Protein AF-B2IJK7-F1 (afdb_monomer)

Solvent-accessible surface area (backbone atoms only — not comparable to full-atom values): 7210 Å² total; per-residue (Å²): 115,74,63,60,58,51,50,52,51,52,47,44,55,58,32,74,70,55,93,68,40,72,97,35,28,59,68,50,20,49,54,50,22,52,52,36,41,74,74,73,41,57,42,41,41,34,39,35,31,15,52,63,65,85,51,89,66,29,46,69,69,53,67,72,76,44,60,57,65,70,43,72,49,38,26,28,34,38,73,89,52,44,33,43,30,74,33,52,47,36,38,40,63,88,56,65,75,55,29,74,47,49,55,65,61,51,59,72,34,34,76,40,78,42,57,43,70,66,60,52,60,60,69,69,69,74,78,84,126

Nearest PDB structures (foldseek):
  5mho-assembly1_A  TM=5.662E-01  e=1.564E+00  Homo sapiens
  6rbd-assembly1_D  TM=4.227E-01  e=2.426E+00  Saccharomyces cerevisiae S288C
  8scb-assembly1_DD  TM=4.425E-01  e=5.485E+00  Oryctolagus cuniculus

Mean predicted aligned error: 5.9 Å

Radius of gyration: 15.1 Å; Cα contacts (8 Å, |Δi|>4): 200; chains: 1; bounding box: 47×28×39 Å

Secondary structure (DSSP, 8-state):
-HHHHHHHHHHHHHHHT-S--TT-HHHHHHHHHHHHHHTT--EEEEEEEEE-S--TTS-HHHHHH--GGG-EEEEEEETTTEEEES-GGGT-TTS-SSEEEEHHHHHHHEEEEEEHHHHHHHHHTTS--

Sequence (129 aa):
MASVIQDEMLIQESADNLDNYYNRCRGISHRLADALRSQGSVGQVLRCQGLRTEAPDADERWHVLGAQHQWVHFLVQIEGKRIVDLTRRQFFPNCDNPFYQSLEGFTAEWDKIEHEESTFNHRFRGQAG

Structure (mmCIF, N/CA/C/O backbone):
data_AF-B2IJK7-F1
#
_entry.id   AF-B2IJK7-F1
#
loop_
_atom_site.group_PDB
_atom_site.id
_atom_site.type_symbol
_atom_site.label_atom_id
_atom_site.label_alt_id
_atom_site.label_comp_id
_atom_site.label_asym_id
_atom_site.label_entity_id
_atom_site.label_seq_id
_atom_site.pdbx_PDB_ins_code
_atom_site.Cartn_x
_atom_site.Cartn_y
_atom_site.Cartn_z
_atom_site.occupancy
_atom_site.B_iso_or_equiv
_atom_site.auth_seq_id
_atom_site.auth_comp_id
_atom_site.auth_asym_id
_atom_site.auth_atom_id
_atom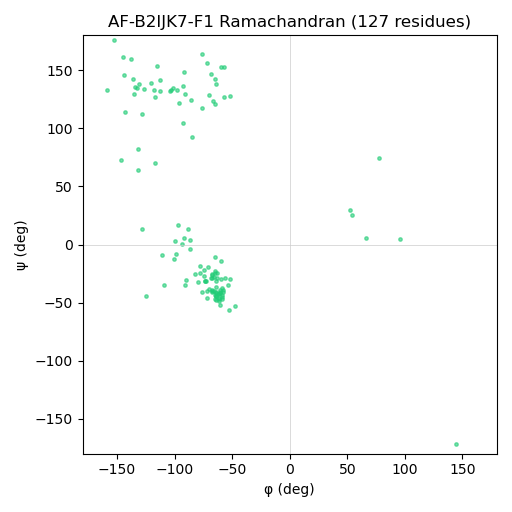_site.pdbx_PDB_model_num
ATOM 1 N N . MET A 1 1 ? -9.140 8.353 20.848 1.00 54.25 1 MET A N 1
ATOM 2 C CA . MET A 1 1 ? -7.743 8.145 21.296 1.00 54.25 1 MET A CA 1
ATOM 3 C C . MET A 1 1 ? -7.450 6.676 21.570 1.00 54.25 1 MET A C 1
ATOM 5 O O . MET A 1 1 ? -6.434 6.217 21.081 1.00 54.25 1 MET A O 1
ATOM 9 N N . ALA A 1 2 ? -8.331 5.926 22.251 1.00 59.88 2 ALA A N 1
ATOM 10 C CA . ALA A 1 2 ? -8.155 4.476 22.431 1.00 59.88 2 ALA A CA 1
ATOM 11 C C . ALA A 1 2 ? -8.068 3.686 21.104 1.00 59.88 2 ALA A C 1
ATOM 13 O O . ALA A 1 2 ? -7.230 2.799 21.004 1.00 59.88 2 ALA A O 1
ATOM 14 N N . SER A 1 3 ? -8.847 4.064 20.077 1.00 79.00 3 SER A N 1
ATOM 15 C CA . SER A 1 3 ? -8.842 3.369 18.777 1.00 79.00 3 SER A CA 1
ATOM 16 C C . SER A 1 3 ? -7.508 3.468 18.034 1.00 79.00 3 SER A C 1
ATOM 18 O O . SER A 1 3 ? -7.030 2.471 17.528 1.00 79.00 3 SER A O 1
ATOM 20 N N . VAL A 1 4 ? -6.846 4.632 18.040 1.00 84.19 4 VAL A N 1
ATOM 21 C CA . VAL A 1 4 ? -5.588 4.833 17.291 1.00 84.19 4 VAL A CA 1
ATOM 22 C C . VAL A 1 4 ? -4.453 3.964 17.837 1.00 84.19 4 VAL A C 1
ATOM 24 O O . VAL A 1 4 ? -3.688 3.403 17.065 1.00 84.19 4 VAL A O 1
ATOM 27 N N . ILE A 1 5 ? -4.356 3.829 19.163 1.00 88.19 5 ILE A N 1
ATOM 28 C CA . ILE A 1 5 ? -3.338 2.975 19.794 1.00 88.19 5 ILE A CA 1
ATOM 29 C C . ILE A 1 5 ? -3.619 1.499 19.478 1.00 88.19 5 ILE A C 1
ATOM 31 O O . ILE A 1 5 ? -2.693 0.746 19.193 1.00 88.19 5 ILE A O 1
ATOM 35 N N . GLN A 1 6 ? -4.891 1.089 19.505 1.00 90.88 6 GLN A N 1
ATOM 36 C CA . GLN A 1 6 ? -5.300 -0.273 19.149 1.00 90.88 6 GLN A CA 1
ATOM 37 C C . GLN A 1 6 ? -5.023 -0.583 17.672 1.00 90.88 6 GLN A C 1
ATOM 39 O O . GLN A 1 6 ? -4.454 -1.632 17.381 1.00 90.88 6 GLN A O 1
ATOM 44 N N . ASP A 1 7 ? -5.328 0.355 16.770 1.00 93.31 7 ASP A N 1
ATOM 45 C CA . ASP A 1 7 ? -5.008 0.247 15.346 1.00 93.31 7 ASP A CA 1
ATOM 46 C C . ASP A 1 7 ? -3.498 0.080 15.141 1.00 93.31 7 ASP A C 1
ATOM 48 O O . ASP A 1 7 ? -3.068 -0.796 14.398 1.00 93.31 7 ASP A O 1
ATOM 52 N N . GLU A 1 8 ? -2.673 0.889 15.813 1.00 94.56 8 GLU A N 1
ATOM 53 C CA . GLU A 1 8 ? -1.211 0.821 15.694 1.00 94.56 8 GLU A CA 1
ATOM 54 C C . GLU A 1 8 ? -0.649 -0.513 16.194 1.00 94.56 8 GLU A C 1
ATOM 56 O O . GLU A 1 8 ? 0.198 -1.103 15.522 1.00 94.56 8 GLU A O 1
ATOM 61 N N . MET A 1 9 ? -1.161 -1.032 17.314 1.00 95.25 9 MET A N 1
ATOM 62 C CA . MET A 1 9 ? -0.800 -2.366 17.803 1.00 95.25 9 MET A CA 1
ATOM 63 C C . MET A 1 9 ? -1.192 -3.463 16.807 1.00 95.25 9 MET A C 1
ATOM 65 O O . MET A 1 9 ? -0.369 -4.321 16.498 1.00 95.25 9 MET A O 1
ATOM 69 N N . LEU A 1 10 ? -2.415 -3.413 16.270 1.00 95.56 10 LEU A N 1
ATOM 70 C CA . LEU A 1 10 ? -2.911 -4.380 15.289 1.00 95.56 10 LEU A CA 1
ATOM 71 C C . LEU A 1 10 ? -2.086 -4.356 13.994 1.00 95.56 10 LEU A C 1
ATOM 73 O O . LEU A 1 10 ? -1.773 -5.403 13.424 1.00 95.56 10 LEU A O 1
ATOM 77 N N . ILE A 1 11 ? -1.750 -3.160 13.511 1.00 96.81 11 ILE A N 1
ATOM 78 C CA . ILE A 1 11 ? -0.937 -2.972 12.309 1.00 96.81 11 ILE A CA 1
ATOM 79 C C . ILE A 1 11 ? 0.468 -3.535 12.533 1.00 96.81 11 ILE A C 1
ATOM 81 O O . ILE A 1 11 ? 0.978 -4.235 11.658 1.00 96.81 11 ILE A O 1
ATOM 85 N N . GLN A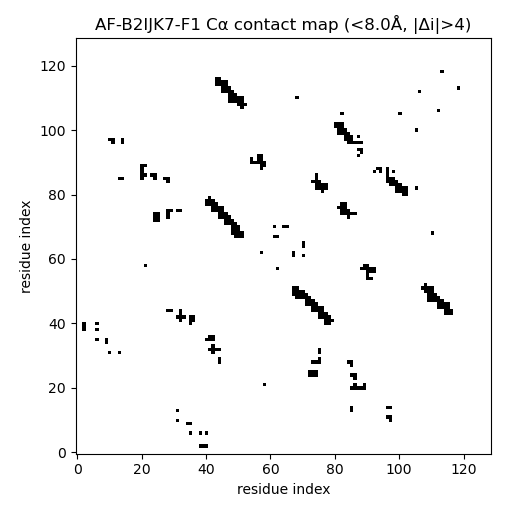 1 12 ? 1.079 -3.259 13.690 1.00 97.19 12 GLN A N 1
ATOM 86 C CA . GLN A 1 12 ? 2.401 -3.784 14.021 1.00 97.19 12 GLN A CA 1
ATOM 87 C C . GLN A 1 12 ? 2.383 -5.313 14.128 1.00 97.19 12 GLN A C 1
ATOM 89 O O . GLN A 1 12 ? 3.183 -5.970 13.472 1.00 97.19 12 GLN A O 1
ATOM 94 N N . GLU A 1 13 ? 1.419 -5.890 14.848 1.00 95.81 13 GLU A N 1
ATOM 95 C CA . GLU A 1 13 ? 1.249 -7.346 14.939 1.00 95.81 13 GLU A CA 1
ATOM 96 C C . GLU A 1 13 ? 1.047 -7.976 13.553 1.00 95.81 13 G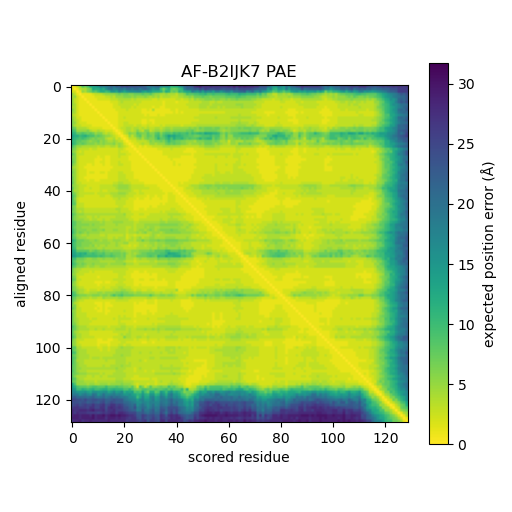LU A C 1
ATOM 98 O O . GLU A 1 13 ? 1.616 -9.022 13.236 1.00 95.81 13 GLU A O 1
ATOM 103 N N . SER A 1 14 ? 0.269 -7.324 12.687 1.00 95.00 14 SER A N 1
ATOM 104 C CA . SER A 1 14 ? 0.073 -7.779 11.310 1.00 95.00 14 SER A CA 1
ATOM 105 C C . SER A 1 14 ? 1.367 -7.736 10.500 1.00 95.00 14 SER A C 1
ATOM 107 O O . SER A 1 14 ? 1.573 -8.620 9.675 1.00 95.00 14 SER A O 1
ATOM 109 N N . ALA A 1 15 ? 2.220 -6.731 10.717 1.00 94.62 15 ALA A N 1
ATOM 110 C CA . ALA A 1 15 ? 3.510 -6.576 10.049 1.00 94.62 15 ALA A CA 1
ATOM 111 C C . ALA A 1 15 ? 4.548 -7.604 10.528 1.00 94.62 15 ALA A C 1
ATOM 113 O O . ALA A 1 15 ? 5.290 -8.138 9.701 1.00 94.62 15 ALA A O 1
ATOM 114 N N . ASP A 1 16 ? 4.576 -7.887 11.833 1.00 93.12 16 ASP A N 1
ATOM 115 C CA . ASP A 1 16 ? 5.514 -8.813 12.479 1.00 93.12 16 ASP A CA 1
ATOM 116 C C . ASP A 1 16 ? 5.257 -10.274 12.076 1.00 93.12 16 ASP A C 1
ATOM 118 O O . ASP A 1 16 ? 6.185 -11.075 12.010 1.00 93.12 16 ASP A O 1
ATOM 122 N N . ASN A 1 17 ? 4.007 -10.612 11.742 1.00 89.81 17 ASN A N 1
ATOM 123 C CA . ASN A 1 17 ? 3.591 -11.952 11.315 1.00 89.81 17 ASN A CA 1
ATOM 124 C C . ASN A 1 17 ? 3.721 -12.196 9.794 1.00 89.81 17 ASN A C 1
ATOM 126 O O . ASN A 1 17 ? 3.134 -13.143 9.258 1.00 89.81 17 ASN A O 1
ATOM 130 N N . LEU A 1 18 ? 4.430 -11.331 9.058 1.00 88.62 18 LEU A N 1
ATOM 131 C CA . LEU A 1 18 ? 4.653 -11.511 7.622 1.00 88.62 18 LEU A CA 1
ATOM 132 C C . LEU A 1 18 ? 5.953 -12.256 7.331 1.00 88.62 18 LEU A C 1
ATOM 134 O O . LEU A 1 18 ? 7.030 -11.669 7.300 1.00 88.62 18 LEU A O 1
ATOM 138 N N . ASP A 1 19 ? 5.817 -13.528 6.965 1.00 81.31 19 ASP A N 1
ATOM 139 C CA . ASP A 1 19 ? 6.952 -14.362 6.548 1.00 81.31 19 ASP A CA 1
ATOM 140 C C . ASP A 1 19 ? 7.413 -14.083 5.102 1.00 81.31 19 ASP A C 1
ATOM 142 O O . ASP A 1 19 ? 8.503 -14.483 4.693 1.00 81.31 19 ASP A O 1
ATOM 146 N N . ASN A 1 20 ? 6.563 -13.451 4.281 1.00 79.75 20 ASN A N 1
ATOM 147 C CA . ASN A 1 20 ? 6.843 -13.142 2.876 1.00 79.75 20 ASN A CA 1
ATOM 148 C C . ASN A 1 20 ? 5.952 -11.998 2.361 1.00 79.75 20 ASN A C 1
ATOM 150 O O . ASN A 1 20 ? 4.728 -12.031 2.518 1.00 79.75 20 ASN A O 1
ATOM 154 N N . TYR A 1 21 ? 6.565 -11.034 1.674 1.00 81.38 21 TYR A N 1
ATOM 155 C CA . TYR A 1 21 ? 5.895 -9.858 1.114 1.00 81.38 21 TYR A CA 1
ATOM 156 C C . TYR A 1 21 ? 5.389 -10.060 -0.323 1.00 81.38 21 TYR A C 1
ATOM 158 O O . TYR A 1 21 ? 4.378 -9.475 -0.720 1.00 81.38 21 TYR A O 1
ATOM 166 N N . TYR A 1 22 ? 6.070 -10.889 -1.116 1.00 83.88 22 TYR A N 1
ATOM 167 C CA . TYR A 1 22 ? 5.876 -10.938 -2.564 1.00 83.88 22 TYR A CA 1
ATOM 168 C C . TYR A 1 22 ? 4.528 -11.543 -2.971 1.00 83.88 22 TYR A C 1
ATOM 170 O O . TYR A 1 22 ? 4.185 -12.653 -2.558 1.00 83.88 22 TYR A O 1
ATOM 178 N N . ASN A 1 23 ? 3.786 -10.836 -3.835 1.00 84.31 23 ASN A N 1
ATOM 179 C CA . ASN A 1 23 ? 2.495 -11.265 -4.400 1.00 84.31 23 ASN A CA 1
ATOM 180 C C . ASN A 1 23 ? 1.445 -11.668 -3.338 1.00 84.31 23 ASN A C 1
ATOM 182 O O . ASN A 1 23 ? 0.539 -12.468 -3.580 1.00 84.31 23 ASN A O 1
ATOM 186 N N . ARG A 1 24 ? 1.575 -11.122 -2.124 1.00 89.62 24 ARG A N 1
ATOM 187 C CA . ARG A 1 24 ? 0.629 -11.316 -1.016 1.00 89.62 24 ARG A CA 1
ATOM 188 C C . ARG A 1 24 ? -0.150 -10.049 -0.669 1.00 89.62 24 ARG A C 1
ATOM 190 O O . ARG A 1 24 ? -1.103 -10.149 0.102 1.00 89.62 24 ARG A O 1
ATOM 197 N N . CYS A 1 25 ? 0.219 -8.902 -1.250 1.00 94.94 25 CYS A N 1
ATOM 198 C CA . CYS A 1 25 ? -0.317 -7.580 -0.917 1.00 94.94 25 CYS A CA 1
ATOM 199 C C . CYS A 1 25 ? -1.842 -7.571 -0.849 1.00 94.94 25 CYS A C 1
ATOM 201 O O . CYS A 1 25 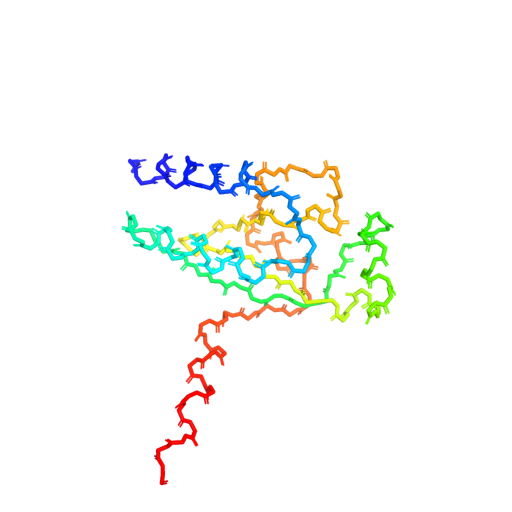? -2.385 -7.285 0.207 1.00 94.94 25 CYS A O 1
ATOM 203 N N . ARG A 1 26 ? -2.537 -8.048 -1.888 1.00 95.06 26 ARG A N 1
ATOM 204 C CA . ARG A 1 26 ? -4.007 -8.100 -1.903 1.00 95.06 26 ARG A CA 1
ATOM 205 C C . ARG A 1 26 ? -4.591 -8.808 -0.676 1.00 95.06 26 ARG A C 1
ATOM 207 O O . ARG A 1 26 ? -5.378 -8.229 0.062 1.00 95.06 26 ARG A O 1
ATOM 214 N N . GLY A 1 27 ? -4.190 -10.055 -0.427 1.00 93.94 27 GLY A N 1
ATOM 215 C CA . GLY A 1 27 ? -4.721 -10.839 0.694 1.00 93.94 27 GLY A CA 1
ATOM 216 C C . GLY A 1 27 ? -4.311 -10.304 2.071 1.00 93.94 27 GLY A C 1
ATOM 217 O O . GLY A 1 27 ? -5.042 -10.483 3.042 1.00 93.94 27 GLY A O 1
ATOM 218 N N . ILE A 1 28 ? -3.149 -9.657 2.179 1.00 95.81 28 ILE A N 1
ATOM 219 C CA . ILE A 1 28 ? -2.698 -9.002 3.414 1.00 95.81 28 ILE A CA 1
ATOM 220 C C . ILE A 1 28 ? -3.510 -7.729 3.673 1.00 95.81 28 ILE A C 1
ATOM 222 O O . ILE A 1 28 ? -4.010 -7.556 4.781 1.00 95.81 28 ILE A O 1
ATOM 226 N N . SER A 1 29 ? -3.714 -6.887 2.658 1.00 97.00 29 SER A N 1
ATOM 227 C CA . SER A 1 29 ? -4.486 -5.648 2.776 1.00 97.00 29 SER A CA 1
ATOM 228 C C . SER A 1 29 ? -5.938 -5.909 3.162 1.00 97.00 29 SER A C 1
ATOM 230 O O . SER A 1 29 ? -6.448 -5.232 4.047 1.00 97.00 29 SER A O 1
ATOM 232 N N . HIS A 1 30 ? -6.587 -6.920 2.570 1.00 96.12 30 HIS A N 1
ATOM 233 C CA . HIS A 1 30 ? -7.950 -7.309 2.963 1.00 96.12 30 HIS A CA 1
ATOM 234 C C . HIS A 1 30 ? -8.020 -7.770 4.416 1.00 96.12 30 HIS A C 1
ATOM 236 O O . HIS A 1 30 ? -8.841 -7.260 5.171 1.00 96.12 30 HIS A O 1
ATOM 242 N N . ARG A 1 31 ? -7.119 -8.669 4.838 1.00 95.31 31 ARG A N 1
ATOM 243 C CA . ARG A 1 31 ? -7.087 -9.149 6.230 1.00 95.31 31 ARG A CA 1
ATOM 244 C C . ARG A 1 31 ? -6.892 -8.010 7.227 1.00 95.31 31 ARG A C 1
ATOM 246 O O . ARG A 1 31 ? -7.590 -7.970 8.234 1.00 95.31 31 ARG A O 1
ATOM 253 N N . LEU A 1 32 ? -5.983 -7.080 6.934 1.00 96.25 32 LEU A N 1
ATOM 254 C CA . LEU A 1 32 ? -5.764 -5.911 7.781 1.00 96.25 32 LEU A CA 1
ATOM 255 C C . LEU A 1 32 ? -6.999 -4.995 7.807 1.00 96.25 32 LEU A C 1
ATOM 257 O O . LEU A 1 32 ? -7.426 -4.582 8.882 1.00 96.25 32 LEU A O 1
ATOM 261 N N . ALA A 1 33 ? -7.590 -4.689 6.648 1.00 96.00 33 ALA A N 1
ATOM 262 C CA . ALA A 1 33 ? -8.776 -3.838 6.570 1.00 96.00 33 ALA A CA 1
ATOM 263 C C . ALA A 1 33 ? -9.963 -4.434 7.346 1.00 96.00 33 ALA A C 1
ATOM 265 O O . ALA A 1 33 ? -10.645 -3.708 8.067 1.00 96.00 33 ALA A O 1
ATOM 266 N N . ASP A 1 34 ? -10.182 -5.746 7.250 1.00 94.94 34 ASP A N 1
ATOM 267 C CA . ASP A 1 34 ? -11.236 -6.441 7.991 1.00 94.94 34 ASP A CA 1
ATOM 268 C C . ASP A 1 34 ? -10.971 -6.454 9.501 1.00 94.94 34 ASP A C 1
ATOM 270 O O . ASP A 1 34 ? -11.890 -6.223 10.289 1.00 94.94 34 ASP A O 1
ATOM 274 N N . ALA A 1 35 ? -9.717 -6.648 9.917 1.00 94.75 35 ALA A N 1
ATOM 275 C CA . ALA A 1 35 ? -9.340 -6.588 11.324 1.00 94.75 35 ALA A CA 1
ATOM 276 C C . ALA A 1 35 ? -9.559 -5.181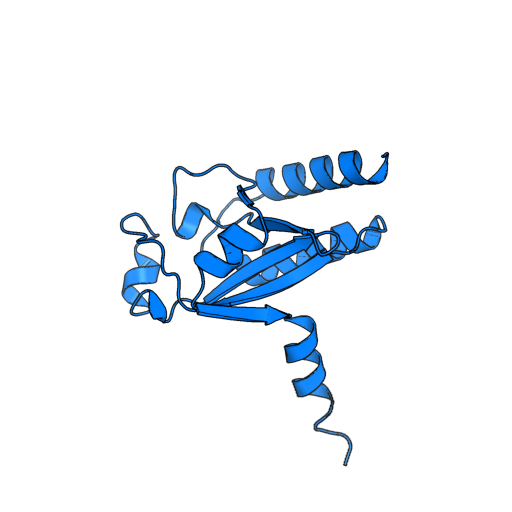 11.913 1.00 94.75 35 ALA A C 1
ATOM 278 O O . ALA A 1 35 ? -10.175 -5.058 12.972 1.00 94.75 35 ALA A O 1
ATOM 279 N N . LEU A 1 36 ? -9.169 -4.121 11.197 1.00 94.69 36 LEU A N 1
ATOM 280 C CA . LEU A 1 36 ? -9.429 -2.730 11.598 1.00 94.69 36 LEU A CA 1
ATOM 281 C C . LEU A 1 36 ? -10.934 -2.454 11.740 1.00 94.69 36 LEU A C 1
ATOM 283 O O . LEU A 1 36 ? -11.379 -1.913 12.753 1.00 94.69 36 LEU A O 1
ATOM 287 N N . ARG A 1 37 ? -11.744 -2.905 10.772 1.00 93.56 37 ARG A N 1
ATOM 288 C CA . ARG A 1 37 ? -13.214 -2.787 10.829 1.00 93.56 37 ARG A CA 1
ATOM 289 C C . ARG A 1 37 ? -13.809 -3.518 12.023 1.00 93.56 37 ARG A C 1
ATOM 291 O O . ARG A 1 37 ? -14.724 -2.995 12.655 1.00 93.56 37 ARG A O 1
ATOM 298 N N . SER A 1 38 ? -13.286 -4.697 12.362 1.00 92.75 38 SER A N 1
ATOM 299 C CA . SER A 1 38 ? -13.748 -5.469 13.524 1.00 92.75 38 SER A CA 1
ATOM 300 C C . SER A 1 38 ? -13.515 -4.749 14.859 1.00 92.75 38 SER A C 1
ATOM 302 O O . SER A 1 38 ? -14.251 -4.984 15.815 1.00 92.75 38 SER A O 1
ATOM 304 N N . GLN A 1 39 ? -12.539 -3.835 14.906 1.00 91.81 39 GLN A N 1
ATOM 305 C CA . GLN A 1 39 ? -12.226 -2.993 16.065 1.00 91.81 39 GLN A CA 1
ATOM 306 C C . GLN A 1 39 ? -12.930 -1.623 16.028 1.00 91.81 39 GLN A C 1
ATOM 308 O O . GLN A 1 39 ? -12.800 -0.836 16.964 1.00 91.81 39 GLN A O 1
ATOM 313 N N . GLY A 1 40 ? -13.726 -1.354 14.987 1.00 91.75 40 GLY A N 1
ATOM 314 C CA . GLY A 1 40 ? -14.519 -0.131 14.839 1.00 91.75 40 GLY A CA 1
ATOM 315 C C . GLY A 1 40 ? -13.865 0.972 14.002 1.00 91.75 40 GLY A C 1
ATOM 316 O O . GLY A 1 40 ? -14.453 2.046 13.887 1.00 91.75 40 GLY A O 1
ATOM 317 N N . SER A 1 41 ? -12.702 0.714 13.402 1.00 93.12 41 SER A N 1
ATOM 318 C CA . SER A 1 41 ? -11.986 1.666 12.547 1.00 93.12 41 SER A CA 1
ATOM 319 C C . SER A 1 41 ? -12.365 1.505 11.071 1.00 93.12 41 SER A C 1
ATOM 321 O O . SER A 1 41 ? -12.657 0.411 10.580 1.00 93.12 41 SER A O 1
ATOM 323 N N . VAL A 1 42 ? -12.342 2.598 10.310 1.00 92.25 42 VAL A N 1
ATOM 324 C CA . VAL A 1 42 ? -12.623 2.590 8.870 1.00 92.25 42 VAL A CA 1
ATOM 325 C C . VAL A 1 42 ? -11.350 2.238 8.099 1.00 92.25 42 VAL A C 1
ATOM 327 O O . VAL A 1 42 ? -10.561 3.115 7.750 1.00 92.25 42 VAL A O 1
ATOM 330 N N . GLY A 1 43 ? -11.162 0.949 7.810 1.00 93.75 43 GLY A N 1
ATOM 331 C CA . GLY A 1 43 ? -10.161 0.453 6.858 1.00 93.75 43 GLY A CA 1
ATOM 332 C C . GLY A 1 43 ? -10.741 0.298 5.447 1.00 93.75 43 GLY A C 1
ATOM 333 O O . GLY A 1 43 ? -11.848 -0.220 5.290 1.00 93.75 43 GLY A O 1
ATOM 334 N N . GLN A 1 44 ? -10.015 0.722 4.414 1.00 95.50 44 GLN A N 1
ATOM 335 C CA . GLN A 1 44 ? -10.373 0.566 2.997 1.00 95.50 44 GLN A CA 1
ATOM 336 C C . GLN A 1 44 ? -9.181 0.035 2.208 1.00 95.50 44 GLN A C 1
ATOM 338 O O . GLN A 1 44 ? -8.066 0.529 2.374 1.00 95.50 44 GLN A O 1
ATOM 343 N N . VAL A 1 45 ? -9.403 -0.951 1.342 1.00 97.19 45 VAL A N 1
ATOM 344 C CA . VAL A 1 45 ? -8.339 -1.475 0.482 1.00 97.19 45 VAL A CA 1
ATOM 345 C C . VAL A 1 45 ? -8.249 -0.630 -0.782 1.00 97.19 45 VAL A C 1
ATOM 347 O O . VAL A 1 45 ? -9.223 -0.477 -1.520 1.00 97.19 45 VAL A O 1
ATOM 350 N N . LEU A 1 46 ? -7.060 -0.102 -1.055 1.00 96.94 46 LEU A N 1
ATOM 351 C CA . LEU A 1 46 ? -6.768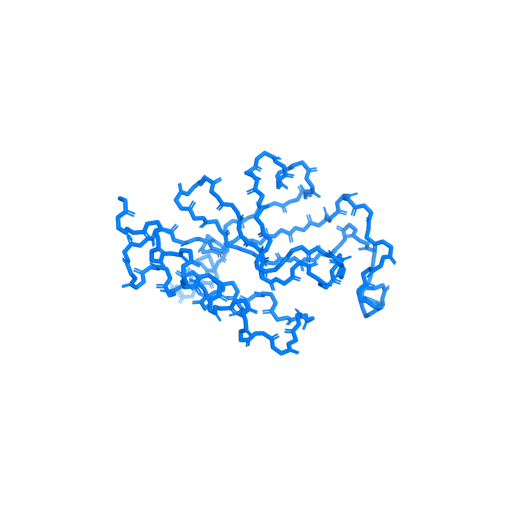 0.594 -2.300 1.00 96.94 46 LEU A CA 1
ATOM 352 C C . LEU A 1 46 ? -5.996 -0.327 -3.233 1.00 96.94 46 LEU A C 1
ATOM 354 O O . LEU A 1 46 ? -5.021 -0.961 -2.829 1.00 96.94 46 LEU A O 1
ATOM 358 N N . ARG A 1 47 ? -6.413 -0.347 -4.496 1.00 96.56 47 ARG A N 1
ATOM 359 C CA . ARG A 1 47 ? -5.654 -0.897 -5.612 1.00 96.56 47 ARG A CA 1
ATOM 360 C C . ARG A 1 47 ? -4.921 0.251 -6.290 1.00 96.56 47 ARG A C 1
ATOM 362 O O . ARG A 1 47 ? -5.562 1.177 -6.784 1.00 96.56 47 ARG A O 1
ATOM 369 N N . CYS A 1 48 ? -3.602 0.170 -6.367 1.00 95.75 48 CYS A N 1
ATOM 370 C CA . CYS A 1 48 ? -2.795 1.107 -7.132 1.00 95.75 48 CYS A CA 1
ATOM 371 C C . CYS A 1 48 ? -2.087 0.426 -8.301 1.00 95.75 48 CYS A C 1
ATOM 373 O O . CYS A 1 48 ? -1.850 -0.783 -8.307 1.00 95.75 48 CYS A O 1
ATOM 375 N N . GLN A 1 49 ? -1.803 1.210 -9.335 1.00 95.81 49 GLN A N 1
ATOM 376 C CA . GLN A 1 49 ? -1.082 0.757 -10.513 1.00 95.81 49 GLN A CA 1
ATOM 377 C C . GLN A 1 49 ? -0.181 1.863 -11.049 1.00 95.81 49 GLN A C 1
ATOM 379 O O . GLN A 1 49 ? -0.543 3.039 -11.005 1.00 95.81 49 GLN A O 1
ATOM 384 N N . GLY A 1 50 ? 0.965 1.454 -11.586 1.00 94.62 50 GLY A N 1
ATOM 385 C CA . GLY A 1 50 ? 1.926 2.345 -12.218 1.00 94.62 50 GLY A CA 1
ATOM 386 C C . GLY A 1 50 ? 2.748 3.102 -11.192 1.00 94.62 50 GLY A C 1
ATOM 387 O O . GLY A 1 50 ? 2.516 4.283 -10.950 1.00 94.62 50 GLY A O 1
ATOM 388 N N . LEU A 1 51 ? 3.683 2.388 -10.565 1.00 95.44 51 LEU A N 1
ATOM 389 C CA . LEU A 1 51 ? 4.617 2.967 -9.608 1.00 95.44 51 LEU A CA 1
ATOM 390 C C . LEU A 1 51 ? 5.557 3.932 -10.344 1.00 95.44 51 LEU A C 1
ATOM 392 O O . LEU A 1 51 ? 6.232 3.531 -11.293 1.00 95.44 51 LEU A O 1
ATOM 396 N N . ARG A 1 52 ? 5.617 5.191 -9.907 1.00 94.75 52 ARG A N 1
ATOM 397 C CA . ARG A 1 52 ? 6.472 6.240 -10.491 1.00 94.75 52 ARG A CA 1
ATOM 398 C C . ARG A 1 52 ? 7.836 6.330 -9.832 1.00 94.75 52 ARG A C 1
ATOM 400 O O . ARG A 1 52 ? 8.813 6.636 -10.504 1.00 94.75 52 ARG A O 1
ATOM 407 N N . THR A 1 53 ? 7.896 6.080 -8.527 1.00 93.81 53 THR A N 1
ATOM 408 C CA . THR A 1 53 ? 9.157 6.029 -7.785 1.00 93.81 53 THR A CA 1
ATOM 409 C C . THR A 1 53 ? 9.980 4.862 -8.307 1.00 93.81 53 THR A C 1
ATOM 411 O O . THR A 1 53 ? 9.514 3.727 -8.263 1.00 93.81 53 THR A O 1
ATOM 414 N N . GLU A 1 54 ? 11.182 5.113 -8.819 1.00 92.75 54 GLU A N 1
ATOM 415 C CA . GLU A 1 54 ? 12.053 4.041 -9.307 1.00 92.75 54 GLU A CA 1
ATOM 416 C C . GLU A 1 54 ? 12.327 3.023 -8.196 1.00 92.75 54 GLU A C 1
ATOM 418 O O . GLU A 1 54 ? 12.762 3.386 -7.102 1.00 92.75 54 GLU A O 1
ATOM 423 N N . ALA A 1 55 ? 12.067 1.749 -8.486 1.00 93.19 55 ALA A N 1
ATOM 424 C CA . ALA A 1 55 ? 12.290 0.638 -7.571 1.00 93.19 55 ALA A CA 1
ATOM 425 C C . ALA A 1 55 ? 13.337 -0.325 -8.166 1.00 93.19 55 ALA A C 1
ATOM 427 O O . ALA A 1 55 ? 12.983 -1.422 -8.605 1.00 93.19 55 ALA A O 1
ATOM 428 N N . PRO A 1 56 ? 14.622 0.084 -8.241 1.00 93.06 56 PRO A N 1
ATOM 429 C CA . PRO A 1 56 ? 15.685 -0.743 -8.820 1.00 93.06 56 PRO A CA 1
ATOM 430 C C . PRO A 1 56 ? 15.983 -1.990 -7.983 1.00 93.06 56 PRO A C 1
ATOM 432 O O . PRO A 1 56 ? 16.438 -2.992 -8.522 1.00 93.06 56 PRO A O 1
ATOM 435 N N . ASP A 1 57 ? 15.694 -1.924 -6.682 1.00 93.44 57 ASP A N 1
ATOM 436 C CA . ASP A 1 57 ? 15.892 -3.008 -5.721 1.00 93.44 57 ASP A CA 1
ATOM 437 C C . ASP A 1 57 ? 14.601 -3.809 -5.476 1.00 93.44 57 ASP A C 1
ATOM 439 O O . ASP A 1 57 ? 14.482 -4.512 -4.469 1.00 93.44 57 ASP A O 1
ATOM 443 N N . ALA A 1 58 ? 13.601 -3.676 -6.355 1.00 91.88 58 ALA A N 1
ATOM 444 C CA . ALA A 1 58 ? 12.398 -4.491 -6.274 1.00 91.88 58 ALA A CA 1
ATOM 445 C C . ALA A 1 58 ? 12.750 -5.982 -6.380 1.00 91.88 58 ALA A C 1
ATOM 447 O O . ALA A 1 58 ? 13.736 -6.372 -7.004 1.00 91.88 58 ALA A O 1
ATOM 448 N N . ASP A 1 59 ? 11.912 -6.832 -5.784 1.00 90.75 59 ASP A N 1
ATOM 449 C CA . ASP A 1 59 ? 12.048 -8.281 -5.918 1.00 90.75 59 ASP A CA 1
ATOM 450 C C . ASP A 1 59 ? 12.137 -8.657 -7.404 1.00 90.75 59 ASP A C 1
ATOM 452 O O . ASP A 1 59 ? 11.286 -8.257 -8.201 1.00 90.75 59 ASP A O 1
ATOM 456 N N . GLU A 1 60 ? 13.160 -9.432 -7.778 1.00 90.06 60 GLU A N 1
ATOM 457 C CA . GLU A 1 60 ? 13.507 -9.729 -9.174 1.00 90.06 60 GLU A CA 1
ATOM 458 C C . GLU A 1 60 ? 12.324 -10.243 -10.006 1.00 90.06 60 GLU A C 1
ATOM 460 O O . GLU A 1 60 ? 12.215 -9.982 -11.208 1.00 90.06 60 GLU A O 1
ATOM 465 N N . ARG A 1 61 ? 11.382 -10.929 -9.353 1.00 90.19 61 ARG A N 1
ATOM 466 C CA . ARG A 1 61 ? 10.193 -11.483 -9.995 1.00 90.19 61 ARG A CA 1
ATOM 467 C C . ARG A 1 61 ? 9.270 -10.390 -10.538 1.00 90.19 61 ARG A C 1
ATOM 469 O O . ARG A 1 61 ? 8.531 -10.657 -11.479 1.00 90.19 61 ARG A O 1
ATOM 476 N N . TRP A 1 62 ? 9.304 -9.166 -10.005 1.00 89.31 62 TRP A N 1
ATOM 477 C CA . TRP A 1 62 ? 8.571 -8.020 -10.557 1.00 89.31 62 TRP A CA 1
ATOM 478 C C . TRP A 1 62 ? 9.105 -7.580 -11.918 1.00 89.31 62 TRP A C 1
ATOM 480 O O . TRP A 1 62 ? 8.314 -7.302 -12.821 1.00 89.31 62 TRP A O 1
ATOM 490 N N . HIS A 1 63 ? 10.425 -7.594 -12.108 1.00 87.81 63 HIS A N 1
ATOM 491 C CA . HIS A 1 63 ? 11.038 -7.254 -13.394 1.00 87.81 63 HIS A CA 1
ATOM 492 C C . HIS A 1 63 ? 10.685 -8.269 -14.491 1.00 87.81 63 HIS A C 1
ATOM 494 O O . HIS A 1 63 ? 10.593 -7.903 -15.661 1.00 87.81 63 HIS A O 1
ATOM 500 N N . VAL A 1 64 ? 10.413 -9.524 -14.116 1.00 88.19 64 VAL A N 1
ATOM 501 C CA . VAL A 1 64 ? 9.936 -10.566 -15.041 1.00 88.19 64 VAL A CA 1
ATOM 502 C C . VAL A 1 64 ? 8.471 -10.35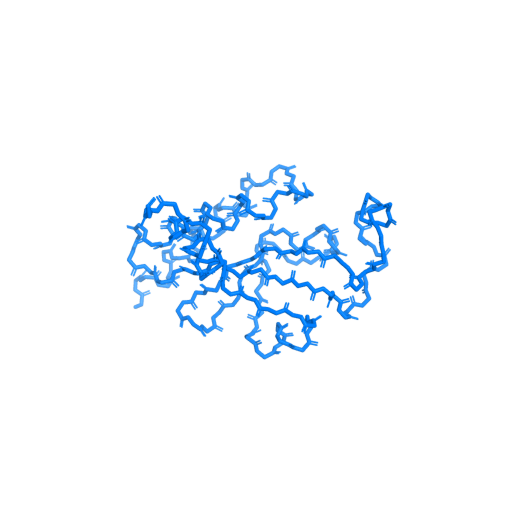5 -15.447 1.00 88.19 64 VAL A C 1
ATOM 504 O O . VAL A 1 64 ? 8.090 -10.697 -16.565 1.00 88.19 64 VAL A O 1
ATOM 507 N N . LEU A 1 65 ? 7.637 -9.789 -14.566 1.00 83.75 65 LEU A N 1
ATOM 508 C CA . LEU A 1 65 ? 6.200 -9.601 -14.815 1.00 83.75 65 LEU A CA 1
ATOM 509 C C . LEU A 1 65 ? 5.886 -8.474 -15.806 1.00 83.75 65 LEU A C 1
ATOM 511 O O . LEU A 1 65 ? 4.805 -8.471 -16.395 1.00 83.75 65 LEU A O 1
ATOM 515 N N . GLY A 1 66 ? 6.802 -7.524 -15.989 1.00 88.00 66 GLY A N 1
ATOM 516 C CA . GLY A 1 66 ? 6.644 -6.436 -16.946 1.00 88.00 66 GLY A CA 1
ATOM 517 C C . GLY A 1 66 ? 7.244 -5.127 -16.459 1.00 88.00 66 GLY A C 1
ATOM 518 O O . GLY A 1 66 ? 7.926 -5.057 -15.436 1.00 88.00 66 GLY A O 1
ATOM 519 N N . ALA A 1 67 ? 6.972 -4.065 -17.211 1.00 91.44 67 ALA A N 1
ATOM 520 C CA . ALA A 1 67 ? 7.470 -2.737 -16.890 1.00 91.44 67 ALA A CA 1
ATOM 521 C C . ALA A 1 67 ? 6.815 -2.182 -15.613 1.00 91.44 67 ALA A C 1
ATOM 523 O O . ALA A 1 67 ? 5.630 -2.405 -15.371 1.00 91.44 67 ALA A O 1
ATOM 524 N N . GLN A 1 68 ? 7.561 -1.387 -14.843 1.00 92.88 68 GLN A N 1
ATOM 525 C CA . GLN A 1 68 ? 7.123 -0.836 -13.553 1.00 92.88 68 GLN A CA 1
ATOM 526 C C . GLN A 1 68 ? 5.784 -0.072 -13.620 1.00 92.88 68 GLN A C 1
ATOM 528 O O . GLN A 1 68 ? 4.943 -0.189 -12.729 1.00 92.88 68 GLN A O 1
ATOM 533 N N . HIS A 1 69 ? 5.521 0.631 -14.727 1.00 91.56 69 HIS A N 1
ATOM 534 C CA . HIS A 1 69 ? 4.254 1.340 -14.951 1.00 91.56 69 HIS A CA 1
ATOM 535 C C . HIS A 1 69 ? 3.024 0.404 -15.065 1.00 91.56 69 HIS A C 1
ATOM 537 O O . HIS A 1 69 ? 1.876 0.853 -15.074 1.00 91.56 69 HIS A O 1
ATOM 543 N N . GLN A 1 70 ? 3.240 -0.909 -15.173 1.00 91.75 70 GLN A N 1
ATOM 544 C CA . GLN A 1 70 ? 2.197 -1.936 -15.230 1.00 91.75 70 GLN A CA 1
ATOM 545 C C . GLN A 1 70 ? 1.996 -2.644 -13.890 1.00 91.75 70 GLN A C 1
ATOM 547 O O . GLN A 1 70 ? 1.002 -3.354 -13.733 1.00 91.75 70 GLN A O 1
ATOM 552 N N . TRP A 1 71 ? 2.909 -2.468 -12.931 1.00 94.38 71 TRP A N 1
ATOM 553 C CA . TRP A 1 71 ? 2.832 -3.145 -11.643 1.00 94.38 71 TRP A CA 1
ATOM 554 C C . TRP A 1 71 ? 1.593 -2.701 -10.876 1.00 94.38 71 TRP A C 1
ATOM 556 O O . TRP A 1 71 ? 1.230 -1.523 -10.880 1.00 94.38 71 TRP A O 1
ATOM 566 N N . VAL A 1 72 ? 0.937 -3.673 -10.244 1.00 94.50 72 VAL A N 1
ATOM 567 C CA . VAL A 1 72 ? -0.302 -3.494 -9.487 1.00 94.50 72 VAL A CA 1
ATOM 568 C C . VAL A 1 72 ? -0.035 -3.861 -8.043 1.00 94.50 72 VAL A C 1
ATOM 570 O O . VAL A 1 72 ? 0.512 -4.925 -7.769 1.00 94.50 72 VAL A O 1
ATOM 573 N N . HIS A 1 73 ? -0.479 -3.022 -7.122 1.00 96.31 73 HIS A N 1
ATOM 574 C CA . HIS A 1 73 ? -0.255 -3.220 -5.703 1.00 96.31 73 HIS A CA 1
ATOM 575 C C . HIS A 1 73 ? -1.503 -2.906 -4.882 1.00 96.31 73 HIS A C 1
ATOM 577 O O . HIS A 1 73 ? -2.427 -2.246 -5.362 1.00 96.31 73 HIS A O 1
ATOM 583 N N . PHE A 1 74 ? -1.547 -3.433 -3.661 1.00 97.12 74 PHE A N 1
ATOM 584 C CA . PHE A 1 74 ? -2.668 -3.268 -2.745 1.00 97.12 74 PHE A CA 1
ATOM 585 C C . PHE A 1 74 ? -2.161 -2.839 -1.377 1.00 97.12 74 PHE A C 1
ATOM 587 O O . PHE A 1 74 ? -1.154 -3.356 -0.891 1.00 97.12 74 PHE A O 1
ATOM 594 N N . LEU A 1 75 ? -2.872 -1.899 -0.764 1.00 97.12 75 LEU A N 1
ATOM 595 C CA . LEU A 1 75 ? -2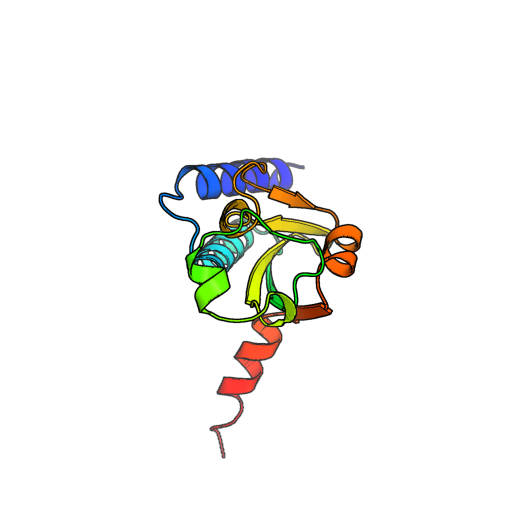.554 -1.362 0.555 1.00 97.12 75 LEU A CA 1
ATOM 596 C C . LEU A 1 75 ? -3.822 -0.855 1.254 1.00 97.12 75 LEU A C 1
ATOM 598 O O . LEU A 1 75 ? -4.906 -0.895 0.669 1.00 97.12 75 LEU A O 1
ATOM 602 N N . VAL A 1 76 ? -3.710 -0.410 2.508 1.00 97.50 76 VAL A N 1
ATOM 603 C CA . VAL A 1 76 ? -4.874 -0.006 3.313 1.00 97.50 76 VAL A CA 1
ATOM 604 C C . VAL A 1 76 ? -4.860 1.494 3.593 1.00 97.50 76 VAL A C 1
ATOM 606 O O . VAL A 1 76 ? -3.858 2.054 4.034 1.00 97.50 76 VAL A O 1
ATOM 609 N N . GLN A 1 77 ? -6.002 2.139 3.369 1.00 96.38 77 GLN A N 1
ATOM 610 C CA . GLN A 1 77 ? -6.310 3.480 3.846 1.00 96.38 77 GLN A CA 1
ATOM 611 C C . GLN A 1 77 ? -7.136 3.398 5.130 1.00 96.38 77 GLN A C 1
ATOM 613 O O . GLN A 1 77 ? -8.123 2.669 5.193 1.00 96.38 77 GLN A O 1
ATOM 618 N N . ILE A 1 78 ? -6.745 4.173 6.137 1.00 93.56 78 ILE A N 1
ATOM 619 C CA . ILE A 1 78 ? -7.367 4.211 7.461 1.00 93.56 78 ILE A CA 1
ATOM 620 C C . ILE A 1 78 ? -7.948 5.606 7.693 1.00 93.56 78 ILE A C 1
ATOM 622 O O . ILE A 1 78 ? -7.254 6.618 7.518 1.00 93.56 78 ILE A O 1
ATOM 626 N N . GLU A 1 79 ? -9.232 5.666 8.053 1.00 90.69 79 GLU A N 1
ATOM 627 C CA . GLU A 1 79 ? -9.978 6.900 8.354 1.00 90.69 79 GLU A CA 1
ATOM 628 C C . GLU A 1 79 ? -9.889 7.966 7.243 1.00 90.69 79 GLU A C 1
ATOM 630 O O . GLU A 1 79 ? -9.882 9.172 7.503 1.00 90.69 79 GLU A O 1
ATOM 635 N N . GLY A 1 80 ? -9.734 7.531 5.987 1.00 88.62 80 GLY A N 1
ATOM 636 C CA . GLY A 1 80 ? -9.586 8.411 4.823 1.00 88.62 80 GLY A CA 1
ATOM 637 C C . GLY A 1 80 ? -8.296 9.244 4.789 1.00 88.62 80 GLY A C 1
ATOM 638 O O . GLY A 1 80 ? -8.139 10.079 3.902 1.00 88.62 80 GLY A O 1
ATOM 639 N N . LYS A 1 81 ? -7.363 9.049 5.730 1.00 86.75 81 LYS A N 1
ATOM 640 C CA . LYS A 1 81 ? -6.220 9.961 5.936 1.00 86.75 81 LYS A CA 1
ATOM 641 C C . LYS A 1 81 ? -4.863 9.275 5.885 1.00 86.75 81 LYS A C 1
ATOM 643 O O . LYS A 1 81 ? -3.929 9.821 5.303 1.00 86.75 81 LYS A O 1
ATOM 648 N N . ARG A 1 82 ? -4.741 8.115 6.532 1.00 90.81 82 ARG A N 1
ATOM 649 C CA . ARG A 1 82 ? -3.464 7.417 6.722 1.00 90.81 82 ARG A CA 1
ATOM 650 C C . ARG A 1 82 ? -3.372 6.256 5.745 1.00 90.81 82 ARG A C 1
ATOM 652 O O . ARG A 1 82 ? -4.321 5.487 5.639 1.00 90.81 82 ARG A O 1
ATOM 659 N N . ILE A 1 83 ? -2.241 6.128 5.063 1.00 96.50 83 ILE A N 1
ATOM 660 C CA . ILE A 1 83 ? -1.944 4.983 4.207 1.00 96.50 83 ILE A CA 1
ATOM 661 C C . ILE A 1 83 ? -0.954 4.081 4.933 1.00 96.50 83 ILE A C 1
ATOM 663 O O . ILE A 1 83 ? 0.049 4.571 5.455 1.00 96.50 83 ILE A O 1
ATOM 667 N N . VAL A 1 84 ? -1.234 2.779 4.954 1.00 97.62 84 VAL A N 1
ATOM 668 C CA . VAL A 1 84 ? -0.326 1.756 5.472 1.00 97.62 84 VAL A CA 1
ATOM 669 C C . VAL A 1 84 ? -0.103 0.654 4.442 1.00 97.62 84 VAL A C 1
ATOM 671 O O . VAL A 1 84 ? -1.046 0.140 3.835 1.00 97.62 84 VAL A O 1
ATOM 674 N N . ASP A 1 85 ? 1.160 0.282 4.266 1.00 97.44 85 ASP A N 1
ATOM 675 C CA . ASP A 1 85 ? 1.598 -0.791 3.384 1.00 97.44 85 ASP A CA 1
ATOM 676 C C . ASP A 1 85 ? 2.500 -1.765 4.149 1.00 97.44 85 ASP A C 1
ATOM 678 O O . ASP A 1 85 ? 3.622 -1.439 4.535 1.00 97.44 85 ASP A O 1
ATOM 682 N N . LEU A 1 86 ? 1.998 -2.982 4.355 1.00 97.25 86 LEU A N 1
ATOM 683 C CA . LEU A 1 86 ? 2.729 -4.055 5.040 1.00 97.25 86 LEU A CA 1
ATOM 684 C C . LEU A 1 86 ? 3.622 -4.864 4.089 1.00 97.25 86 LEU A C 1
ATOM 686 O O . LEU A 1 86 ? 4.305 -5.803 4.481 1.00 97.25 86 LEU A O 1
ATOM 690 N N . THR A 1 87 ? 3.569 -4.552 2.799 1.00 96.62 87 THR A N 1
ATOM 691 C CA . THR A 1 87 ? 4.206 -5.324 1.731 1.00 96.62 87 THR A CA 1
ATOM 692 C C . THR A 1 87 ? 5.070 -4.454 0.828 1.00 96.62 87 THR A C 1
ATOM 694 O O . THR A 1 87 ? 5.512 -4.912 -0.226 1.00 96.62 87 THR A O 1
ATOM 697 N N . ARG A 1 88 ? 5.373 -3.219 1.249 1.00 95.62 88 ARG A N 1
ATOM 698 C CA . ARG A 1 88 ? 6.201 -2.271 0.491 1.00 95.62 88 ARG A CA 1
ATOM 699 C C . ARG A 1 88 ? 7.606 -2.799 0.217 1.00 95.62 88 ARG A C 1
ATOM 701 O O . ARG A 1 88 ? 8.187 -2.500 -0.825 1.00 95.62 88 ARG A O 1
ATOM 708 N N . ARG A 1 89 ? 8.121 -3.648 1.109 1.00 95.06 89 ARG A N 1
ATOM 709 C CA . ARG A 1 89 ? 9.440 -4.284 0.982 1.00 95.06 89 ARG A CA 1
ATOM 710 C C . ARG A 1 89 ? 9.617 -5.144 -0.270 1.00 95.06 89 ARG A C 1
ATOM 712 O O . ARG A 1 89 ? 10.749 -5.439 -0.621 1.00 95.06 89 ARG A O 1
ATOM 719 N N . GLN A 1 90 ? 8.542 -5.499 -0.981 1.00 93.38 90 GLN A N 1
ATOM 720 C CA . GLN A 1 90 ? 8.663 -6.147 -2.294 1.00 93.38 90 GLN A CA 1
ATOM 721 C C . GLN A 1 90 ? 9.175 -5.204 -3.402 1.00 93.38 90 GLN A C 1
ATOM 723 O O . GLN A 1 90 ? 9.633 -5.688 -4.431 1.00 93.38 90 GLN A O 1
ATOM 728 N N . PHE A 1 91 ? 9.081 -3.884 -3.203 1.00 94.06 91 PHE A N 1
ATOM 729 C CA . PHE A 1 91 ? 9.621 -2.854 -4.101 1.00 94.06 91 PHE A CA 1
ATOM 730 C C . PHE A 1 91 ? 10.830 -2.138 -3.490 1.00 94.06 91 PHE A C 1
ATOM 732 O O . PHE A 1 91 ? 11.753 -1.768 -4.204 1.00 94.06 91 PHE A O 1
ATOM 739 N N . PHE A 1 92 ? 10.820 -1.942 -2.167 1.00 94.56 92 PHE A N 1
ATOM 740 C CA . PHE A 1 92 ? 11.844 -1.196 -1.433 1.00 94.56 92 PHE A CA 1
ATOM 741 C C . PHE A 1 92 ? 12.299 -1.994 -0.198 1.00 94.56 92 PHE A C 1
ATOM 743 O O . PHE A 1 92 ? 11.804 -1.742 0.902 1.00 94.56 92 PHE A O 1
ATOM 750 N N . PRO A 1 93 ? 13.218 -2.967 -0.334 1.00 92.75 93 PRO A N 1
ATOM 751 C CA . PRO A 1 93 ? 13.541 -3.929 0.730 1.00 92.75 93 PRO A CA 1
ATOM 752 C C . PRO A 1 93 ? 13.982 -3.306 2.060 1.00 92.75 93 PRO A C 1
ATOM 754 O O . PRO A 1 93 ? 13.735 -3.872 3.123 1.00 92.75 93 PRO A O 1
ATOM 757 N N . ASN A 1 94 ? 14.593 -2.121 2.001 1.00 92.94 94 ASN A N 1
ATOM 758 C CA . ASN A 1 94 ? 15.150 -1.419 3.157 1.00 92.94 94 ASN A CA 1
ATOM 759 C C . ASN A 1 94 ? 14.168 -0.443 3.831 1.00 92.94 94 ASN A C 1
ATOM 761 O O . ASN A 1 94 ? 14.577 0.297 4.723 1.00 92.94 94 ASN A O 1
ATOM 765 N N . CYS A 1 95 ? 12.897 -0.390 3.412 1.00 93.62 95 CYS A N 1
ATOM 766 C CA . CY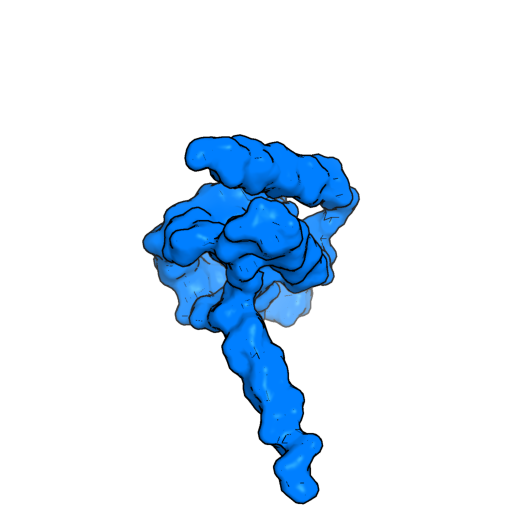S A 1 95 ? 11.920 0.492 4.048 1.00 93.62 95 CYS A CA 1
ATOM 767 C C . CYS A 1 95 ? 11.433 -0.047 5.405 1.00 93.62 95 CYS A C 1
ATOM 769 O O . CYS A 1 95 ? 11.548 -1.242 5.722 1.00 93.62 95 CYS A O 1
ATOM 771 N N . ASP A 1 96 ? 10.818 0.841 6.185 1.00 95.19 96 ASP A N 1
ATOM 772 C CA . ASP A 1 96 ? 10.095 0.472 7.400 1.00 95.19 96 ASP A CA 1
ATOM 773 C C . ASP A 1 96 ? 8.989 -0.551 7.101 1.00 95.19 96 ASP A C 1
ATOM 775 O O . ASP A 1 96 ? 8.458 -0.626 5.989 1.00 95.19 96 ASP A O 1
ATOM 779 N N . ASN A 1 97 ? 8.650 -1.362 8.101 1.00 93.56 97 ASN A N 1
ATOM 780 C CA . ASN A 1 97 ? 7.511 -2.271 8.055 1.00 93.56 97 ASN A CA 1
ATOM 781 C C . ASN A 1 97 ? 6.873 -2.325 9.450 1.00 93.56 97 ASN A C 1
ATOM 783 O O . ASN A 1 97 ? 7.537 -2.810 10.369 1.00 93.56 97 ASN A O 1
ATOM 787 N N . PRO A 1 98 ? 5.633 -1.841 9.629 1.00 96.50 98 PRO A N 1
ATOM 788 C CA . PRO A 1 98 ? 4.721 -1.284 8.620 1.00 96.50 98 PRO A CA 1
ATOM 789 C C . PRO A 1 98 ? 5.243 0.018 7.989 1.00 96.50 98 PRO A C 1
ATOM 791 O O . PRO A 1 98 ? 5.821 0.858 8.675 1.00 96.50 98 PRO A O 1
ATOM 794 N N . PHE A 1 99 ? 5.019 0.211 6.686 1.00 96.81 99 PHE A N 1
ATOM 795 C CA . PHE A 1 99 ? 5.322 1.486 6.038 1.00 96.81 99 PHE A CA 1
ATOM 796 C C . PHE A 1 99 ? 4.104 2.405 6.069 1.00 96.81 99 PHE A C 1
ATOM 798 O O . PHE A 1 99 ? 3.018 2.018 5.629 1.00 96.81 99 PHE A O 1
ATOM 805 N N . TYR A 1 100 ? 4.299 3.640 6.526 1.00 96.44 100 TYR A N 1
ATOM 806 C CA . TYR A 1 100 ? 3.263 4.665 6.547 1.00 96.44 100 TYR A CA 1
ATOM 807 C C . TYR A 1 100 ? 3.580 5.792 5.574 1.00 96.44 100 TYR A C 1
ATOM 809 O O . TYR A 1 100 ? 4.718 6.244 5.475 1.00 96.44 100 TYR A O 1
ATOM 817 N N . GLN A 1 101 ? 2.547 6.308 4.915 1.00 94.69 101 GLN A N 1
ATOM 818 C CA . GLN A 1 101 ? 2.659 7.521 4.109 1.00 94.69 101 GLN A CA 1
ATOM 819 C C . GLN A 1 101 ? 1.389 8.367 4.164 1.00 94.69 101 GLN A C 1
ATOM 821 O O . GLN A 1 101 ? 0.306 7.899 4.535 1.00 94.69 101 GLN A O 1
ATOM 826 N N . SER A 1 102 ? 1.528 9.641 3.797 1.00 92.50 102 SER A N 1
ATOM 827 C CA . SER A 1 102 ? 0.384 10.526 3.597 1.00 92.50 102 SER A CA 1
ATOM 828 C C . SER A 1 102 ? -0.367 10.154 2.318 1.00 92.50 102 SER A C 1
ATOM 830 O O . SER A 1 102 ? 0.204 9.588 1.382 1.00 92.50 102 SER A O 1
ATOM 832 N N . LEU A 1 103 ? -1.651 10.514 2.255 1.00 90.81 103 LEU A N 1
ATOM 833 C CA . LEU A 1 103 ? -2.435 10.384 1.028 1.00 90.81 103 LEU A CA 1
ATOM 834 C C . LEU A 1 103 ? -1.800 11.165 -0.135 1.00 90.81 103 LEU A C 1
ATOM 836 O O . LEU A 1 103 ? -1.756 10.658 -1.248 1.00 90.81 103 LEU A O 1
ATOM 840 N N . GLU A 1 104 ? -1.261 12.357 0.130 1.00 91.69 104 GLU A N 1
ATOM 841 C CA . GLU A 1 104 ? -0.581 13.180 -0.878 1.00 91.69 104 GLU A CA 1
ATOM 842 C C . GLU A 1 104 ? 0.634 12.457 -1.478 1.00 91.69 104 GLU A C 1
ATOM 844 O O . GLU A 1 104 ? 0.703 12.284 -2.696 1.00 91.69 104 GLU A O 1
ATOM 849 N N . GLY A 1 105 ? 1.542 11.957 -0.630 1.00 91.94 105 GLY A N 1
ATOM 850 C CA . GLY A 1 105 ? 2.721 11.212 -1.078 1.00 91.94 105 GLY A CA 1
ATOM 851 C C . GLY A 1 105 ? 2.341 9.953 -1.856 1.00 91.94 105 GLY A C 1
ATOM 852 O O . GLY A 1 105 ? 2.896 9.687 -2.920 1.00 91.94 105 GLY A O 1
ATOM 853 N N . PHE A 1 106 ? 1.310 9.243 -1.393 1.00 93.81 106 PHE A N 1
ATOM 854 C CA . PHE A 1 106 ? 0.767 8.093 -2.107 1.00 93.81 106 PHE A CA 1
ATOM 855 C C . PHE A 1 106 ? 0.226 8.460 -3.500 1.00 93.81 106 PHE A C 1
ATOM 857 O O . PHE A 1 106 ? 0.551 7.794 -4.480 1.00 93.81 106 PHE A O 1
ATOM 864 N N . THR A 1 107 ? -0.561 9.533 -3.621 1.00 92.69 107 THR A N 1
ATOM 865 C CA . THR A 1 107 ? -1.112 9.978 -4.916 1.00 92.69 107 THR A CA 1
ATOM 866 C C . THR A 1 107 ? -0.054 10.506 -5.881 1.00 92.69 107 THR A C 1
ATOM 868 O O . THR A 1 107 ? -0.239 10.430 -7.094 1.00 92.69 107 THR A O 1
ATOM 871 N N . ALA A 1 108 ? 1.063 11.020 -5.365 1.00 94.38 108 ALA A N 1
ATOM 872 C CA . ALA A 1 108 ? 2.192 11.433 -6.188 1.00 94.38 108 ALA A CA 1
ATOM 873 C C . ALA A 1 108 ? 2.961 10.229 -6.760 1.00 94.38 108 ALA A C 1
ATOM 875 O O . ALA A 1 108 ? 3.490 10.319 -7.869 1.00 94.38 108 ALA A O 1
ATOM 876 N N . GLU A 1 109 ? 2.992 9.112 -6.026 1.00 94.88 109 GLU A N 1
ATOM 877 C CA . GLU A 1 109 ? 3.770 7.911 -6.342 1.00 94.88 109 GLU A CA 1
ATOM 878 C C . GLU A 1 109 ? 3.098 6.967 -7.355 1.00 94.88 109 GLU A C 1
ATOM 880 O O . GLU A 1 109 ? 3.802 6.233 -8.049 1.00 94.88 109 GLU A O 1
ATOM 885 N N . TRP A 1 110 ? 1.769 6.983 -7.482 1.00 96.31 110 TRP A N 1
ATOM 886 C CA . TRP A 1 110 ? 1.030 6.024 -8.314 1.00 96.31 110 TRP A CA 1
ATOM 887 C C . TRP A 1 110 ? 0.220 6.700 -9.425 1.00 96.31 110 TRP A C 1
ATOM 889 O O . TRP A 1 110 ? -0.444 7.709 -9.203 1.00 96.31 110 TRP A O 1
ATOM 899 N N . ASP A 1 111 ? 0.227 6.115 -10.626 1.00 95.00 111 ASP A N 1
ATOM 900 C CA . ASP A 1 111 ? -0.537 6.627 -11.772 1.00 95.00 111 ASP A CA 1
ATOM 901 C C . ASP A 1 111 ? -2.049 6.453 -11.625 1.00 95.00 111 ASP A C 1
ATOM 903 O O . ASP A 1 111 ? -2.826 7.302 -12.068 1.00 95.00 111 ASP A O 1
ATOM 907 N N . LYS A 1 112 ? -2.480 5.324 -11.057 1.00 94.81 112 LYS A N 1
ATOM 908 C CA . LYS A 1 112 ? -3.895 4.976 -10.893 1.00 94.81 112 LYS A CA 1
ATOM 909 C C . LYS A 1 112 ? -4.143 4.453 -9.492 1.00 94.81 112 LYS A C 1
ATOM 911 O O . LYS A 1 112 ? -3.386 3.612 -9.014 1.00 94.81 112 LYS A O 1
ATOM 916 N N . ILE A 1 113 ? -5.225 4.917 -8.872 1.00 95.25 113 ILE A N 1
ATOM 917 C CA . ILE A 1 113 ? -5.666 4.530 -7.530 1.00 95.25 113 ILE A CA 1
ATOM 918 C C . ILE A 1 113 ? -7.176 4.291 -7.578 1.00 95.25 113 ILE A C 1
ATOM 920 O O . ILE A 1 113 ? -7.926 5.134 -8.066 1.00 95.25 113 ILE A O 1
ATOM 924 N N . GLU A 1 114 ? -7.618 3.147 -7.068 1.00 94.31 114 GLU A N 1
ATOM 925 C CA . GLU A 1 114 ? -9.019 2.725 -7.035 1.00 94.31 114 GLU A CA 1
ATOM 926 C C . GLU A 1 114 ? -9.347 2.136 -5.656 1.00 94.31 114 GLU A C 1
ATOM 928 O O . GLU A 1 114 ? -8.537 1.406 -5.086 1.00 94.31 114 GLU A O 1
ATOM 933 N N . HIS A 1 115 ? -10.546 2.395 -5.130 1.00 91.38 115 HIS A N 1
ATOM 934 C CA . HIS A 1 115 ? -11.044 1.675 -3.953 1.00 91.38 115 HIS A CA 1
ATOM 935 C C . HIS A 1 115 ? -11.491 0.280 -4.380 1.00 91.38 115 HIS A C 1
ATOM 937 O O . HIS A 1 115 ? -12.425 0.144 -5.175 1.00 91.38 115 HIS A O 1
ATOM 943 N N . GLU A 1 116 ? -10.863 -0.771 -3.862 1.00 87.62 116 GLU A N 1
ATOM 944 C CA . GLU A 1 116 ? -11.136 -2.126 -4.337 1.00 87.62 116 GLU A CA 1
ATOM 945 C C . GLU A 1 116 ? -12.582 -2.562 -4.052 1.00 87.62 116 GLU A C 1
ATOM 947 O O . GLU A 1 116 ? -13.184 -3.275 -4.861 1.00 87.62 116 GLU A O 1
ATOM 952 N N . GLU A 1 117 ? -13.189 -2.079 -2.963 1.00 78.06 117 GLU A N 1
ATOM 953 C CA . GLU A 1 117 ? -14.587 -2.383 -2.643 1.00 78.06 117 GLU A CA 1
ATOM 954 C C . GLU A 1 117 ? -15.563 -1.847 -3.706 1.00 78.06 117 GLU A C 1
ATOM 956 O O . GLU A 1 117 ? -16.615 -2.447 -3.951 1.00 78.06 117 GLU A O 1
ATOM 961 N N . SER A 1 118 ? -15.205 -0.755 -4.390 1.00 62.75 118 SER A N 1
ATOM 962 C CA . SER A 1 118 ? -15.993 -0.218 -5.507 1.00 62.75 118 SER A CA 1
ATOM 963 C C . SER A 1 118 ? -15.874 -1.084 -6.770 1.00 62.75 118 SER A C 1
ATOM 965 O O . SER A 1 118 ? -16.847 -1.258 -7.508 1.00 62.75 118 SER A O 1
ATOM 967 N N . THR A 1 119 ? -14.724 -1.728 -6.965 1.00 57.19 119 THR A N 1
ATOM 968 C CA . THR A 1 119 ? -14.439 -2.606 -8.107 1.00 57.19 119 THR A CA 1
ATOM 969 C C . THR A 1 119 ? -15.043 -4.006 -7.930 1.00 57.19 119 THR A C 1
ATOM 971 O O . THR A 1 119 ? -15.469 -4.630 -8.906 1.00 57.19 119 THR A O 1
ATOM 974 N N . PHE A 1 120 ? -15.132 -4.510 -6.693 1.00 51.69 120 PHE A N 1
ATOM 975 C CA . PHE A 1 120 ? -15.700 -5.833 -6.394 1.00 51.69 120 PHE A CA 1
ATOM 976 C C . PHE A 1 120 ? -17.236 -5.838 -6.461 1.00 51.69 120 PHE A C 1
ATOM 978 O O . PHE A 1 120 ? -17.822 -6.735 -7.069 1.00 51.69 120 PHE A O 1
ATOM 985 N N . ASN A 1 121 ? -17.896 -4.792 -5.947 1.00 44.59 121 ASN A N 1
ATOM 986 C CA . ASN A 1 121 ? -19.360 -4.667 -5.999 1.00 44.59 121 ASN A CA 1
ATOM 987 C C . ASN A 1 121 ? -19.917 -4.523 -7.427 1.00 44.59 121 ASN A C 1
ATOM 989 O O . ASN A 1 121 ? -21.070 -4.881 -7.677 1.00 44.59 121 ASN A O 1
ATOM 993 N N . HIS A 1 122 ? -19.106 -4.069 -8.387 1.00 43.38 122 HIS A N 1
ATOM 994 C CA . HIS A 1 122 ? -19.504 -4.025 -9.795 1.00 43.38 122 HIS A CA 1
ATOM 995 C C . HIS A 1 122 ? -19.512 -5.398 -10.480 1.00 43.38 122 HIS A C 1
ATOM 997 O O . HIS A 1 122 ? -20.297 -5.602 -11.404 1.00 43.38 122 HIS A O 1
ATOM 1003 N N . ARG A 1 123 ? -18.699 -6.364 -10.027 1.00 45.34 123 ARG A N 1
ATOM 1004 C CA . ARG A 1 123 ? -18.639 -7.702 -10.646 1.00 45.34 123 ARG A CA 1
ATOM 1005 C C . ARG A 1 123 ? -19.805 -8.615 -10.264 1.00 45.34 123 ARG A C 1
ATOM 1007 O O . ARG A 1 123 ? -20.150 -9.487 -11.051 1.00 45.34 123 ARG A O 1
ATOM 1014 N N . PHE A 1 124 ? -20.449 -8.392 -9.117 1.00 44.94 124 PHE A N 1
ATOM 1015 C CA . PHE A 1 124 ? -21.570 -9.224 -8.651 1.00 44.94 124 PHE A CA 1
ATOM 1016 C C . PHE A 1 124 ? -22.961 -8.639 -8.932 1.00 44.94 124 PHE A C 1
ATOM 1018 O O . PHE A 1 124 ? -23.956 -9.338 -8.780 1.00 44.94 124 PHE A O 1
ATOM 1025 N N . ARG A 1 125 ? -23.059 -7.389 -9.406 1.00 44.72 125 ARG A N 1
ATOM 1026 C CA . ARG A 1 125 ? -24.340 -6.781 -9.819 1.00 44.72 125 ARG A CA 1
ATOM 1027 C C . ARG A 1 125 ? -24.746 -7.068 -11.275 1.00 44.72 125 ARG A C 1
ATOM 1029 O O . ARG A 1 125 ? -25.766 -6.560 -11.720 1.00 44.72 125 ARG A O 1
ATOM 1036 N N . GLY A 1 126 ? -23.977 -7.879 -12.007 1.00 42.91 126 GLY A N 1
ATOM 1037 C CA . GLY A 1 126 ? -24.212 -8.197 -13.424 1.00 42.91 126 GLY A CA 1
ATOM 1038 C C . GLY A 1 126 ? -24.909 -9.532 -13.724 1.00 42.91 126 GLY A C 1
ATOM 1039 O O . GLY A 1 126 ? -25.054 -9.865 -14.894 1.00 42.91 126 GLY A O 1
ATOM 1040 N N . GLN A 1 127 ? -25.322 -10.311 -12.718 1.00 40.16 127 GLN A N 1
ATOM 1041 C CA . GLN A 1 127 ? -26.054 -11.575 -12.914 1.00 40.16 127 GLN A CA 1
ATOM 1042 C C . GLN A 1 127 ? -27.286 -11.643 -12.005 1.00 40.16 127 GLN A C 1
ATOM 1044 O O . GLN A 1 127 ? -27.382 -12.459 -11.096 1.00 40.16 127 GLN A O 1
ATOM 1049 N N . ALA A 1 128 ? -28.222 -10.732 -12.234 1.00 43.69 128 ALA A N 1
ATOM 1050 C CA . ALA A 1 128 ? -29.611 -10.878 -11.814 1.00 43.69 128 ALA A CA 1
ATOM 1051 C C . ALA A 1 128 ? -30.468 -10.185 -12.880 1.00 43.69 128 ALA A C 1
ATOM 1053 O O . ALA A 1 128 ? -30.930 -9.061 -12.697 1.00 43.69 128 ALA A O 1
ATOM 1054 N N . GLY A 1 129 ? -30.553 -10.833 -14.039 1.00 39.03 129 GLY A N 1
ATOM 1055 C CA . GLY A 1 129 ? -31.440 -10.507 -15.148 1.00 39.03 129 GLY A CA 1
ATOM 1056 C C . GLY A 1 129 ? -32.011 -11.804 -15.682 1.00 39.03 129 GLY A C 1
ATOM 1057 O O . GLY A 1 129 ? -31.199 -12.743 -15.843 1.00 39.03 129 GLY A O 1
#

pLDDT: mean 87.96, std 14.61, range [39.03, 97.62]

Foldseek 3Di:
DVLVVVLVVLQVVLLVPDPAQPPCQVVSLVVSQVVSVVSPWHKFKKKFAAFPPDQPVAAVVVVVVDDRRGDIGIWIDTPVWKTWGSRCCNRVVPDDGRDIDTPVVVPVGTPDMDGVVVVVVVVVVPPDD

Organism: Beijerinckia indica subsp. indica (strain ATCC 9039 / DSM 1715 / NCIMB 8712) (NCBI:txid395963)